Protein AF-A0A7J2LNK0-F1 (afdb_monomer)

pLDDT: mean 71.63, std 20.47, range [39.78, 97.75]

Structure (mmCIF, N/CA/C/O backbone):
data_AF-A0A7J2LNK0-F1
#
_entry.id   AF-A0A7J2LNK0-F1
#
loop_
_atom_site.group_PDB
_atom_site.id
_atom_site.type_symbol
_atom_site.label_atom_id
_atom_site.label_alt_id
_atom_site.label_comp_id
_atom_site.label_asym_id
_atom_site.label_entity_id
_atom_site.label_seq_id
_atom_site.pdbx_PDB_ins_code
_atom_site.Cartn_x
_atom_site.Cartn_y
_atom_site.Cartn_z
_atom_site.occupancy
_atom_site.B_iso_or_equiv
_atom_site.auth_seq_id
_atom_site.auth_comp_id
_atom_site.auth_asym_id
_atom_site.auth_atom_id
_atom_site.pdbx_PDB_model_num
ATOM 1 N N . MET A 1 1 ? -10.288 -53.666 -37.742 1.00 41.94 1 MET A N 1
ATOM 2 C CA . MET A 1 1 ? -9.417 -52.493 -37.989 1.00 41.94 1 MET A CA 1
ATOM 3 C C . MET A 1 1 ? -10.144 -51.564 -38.944 1.00 41.94 1 MET A C 1
ATOM 5 O O . MET A 1 1 ? -10.251 -51.888 -40.118 1.00 41.94 1 MET A O 1
ATOM 9 N N . ILE A 1 2 ? -10.738 -50.485 -38.429 1.00 42.44 2 ILE A N 1
ATOM 10 C CA . ILE A 1 2 ? -11.558 -49.550 -39.211 1.00 42.44 2 ILE A CA 1
ATOM 11 C C . ILE A 1 2 ? -10.953 -48.155 -39.056 1.00 42.44 2 ILE A C 1
ATOM 13 O O . ILE A 1 2 ? -10.700 -47.691 -37.947 1.00 42.44 2 ILE A O 1
ATOM 17 N N . PHE A 1 3 ? -10.679 -47.540 -40.201 1.00 39.78 3 PHE A N 1
ATOM 18 C CA . PHE A 1 3 ? -10.082 -46.224 -40.379 1.00 39.78 3 PHE A CA 1
ATOM 19 C C . PHE A 1 3 ? -11.003 -45.110 -39.857 1.00 39.78 3 PHE A C 1
ATOM 21 O O . PHE A 1 3 ? -12.086 -44.902 -40.401 1.00 39.78 3 PHE A O 1
ATOM 28 N N . PHE A 1 4 ? -10.545 -44.325 -38.877 1.00 43.16 4 PHE A N 1
ATOM 29 C CA . PHE A 1 4 ? -11.165 -43.043 -38.528 1.00 43.16 4 PHE A CA 1
ATOM 30 C C . PHE A 1 4 ? -10.671 -41.955 -39.485 1.00 43.16 4 PHE A C 1
ATOM 32 O O . PHE A 1 4 ? -9.607 -41.358 -39.321 1.00 43.16 4 PHE A O 1
ATOM 39 N N . ARG A 1 5 ? -11.458 -41.721 -40.536 1.00 46.06 5 ARG A N 1
ATOM 40 C CA . ARG A 1 5 ? -11.289 -40.611 -41.473 1.00 46.06 5 ARG A CA 1
ATOM 41 C C .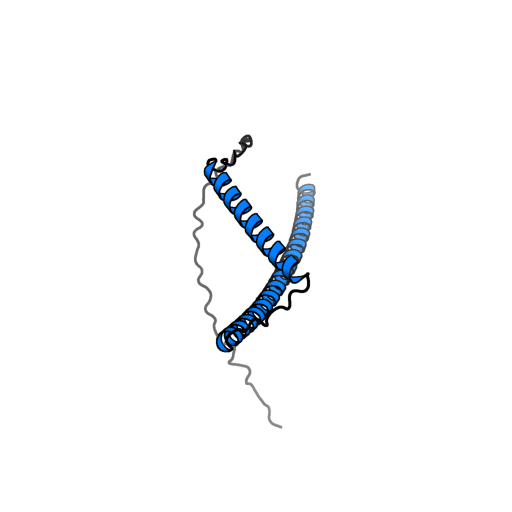 ARG A 1 5 ? -12.036 -39.386 -40.930 1.00 46.06 5 ARG A C 1
ATOM 43 O O . ARG A 1 5 ? -13.242 -39.442 -40.745 1.00 46.06 5 ARG A O 1
ATOM 50 N N . LYS A 1 6 ? -11.301 -38.277 -40.796 1.00 50.94 6 LYS A N 1
ATOM 51 C CA . LYS A 1 6 ? -11.756 -36.875 -40.899 1.00 50.94 6 LYS A CA 1
ATOM 52 C C . LYS A 1 6 ? -12.870 -36.404 -39.947 1.00 50.94 6 LYS A C 1
ATOM 54 O O . LYS A 1 6 ? -14.048 -36.464 -40.277 1.00 50.94 6 LYS A O 1
ATOM 59 N N . LYS A 1 7 ? -12.463 -35.704 -38.885 1.00 45.28 7 LYS A N 1
ATOM 60 C CA . LYS A 1 7 ? -13.241 -34.590 -38.314 1.00 45.28 7 LYS A CA 1
ATOM 61 C C . LYS A 1 7 ? -12.303 -33.507 -37.759 1.00 45.28 7 LYS A C 1
ATOM 63 O O . LYS A 1 7 ? -12.199 -33.302 -36.562 1.00 45.28 7 LYS A O 1
ATOM 68 N N . ALA A 1 8 ? -11.554 -32.876 -38.666 1.00 44.59 8 ALA A N 1
ATOM 69 C CA . ALA A 1 8 ? -10.669 -31.734 -38.396 1.00 44.59 8 ALA A CA 1
ATOM 70 C C . ALA A 1 8 ? -11.069 -30.521 -39.259 1.00 44.59 8 ALA A C 1
ATOM 72 O O . ALA A 1 8 ? -10.241 -29.845 -39.862 1.00 44.59 8 ALA A O 1
ATOM 73 N N . ARG A 1 9 ? -12.375 -30.295 -39.383 1.00 46.75 9 ARG A N 1
ATOM 74 C CA . ARG A 1 9 ? -12.979 -29.091 -39.956 1.00 46.75 9 ARG A CA 1
ATOM 75 C C . ARG A 1 9 ? -14.170 -28.754 -39.069 1.00 46.75 9 ARG A C 1
ATOM 77 O O . ARG A 1 9 ? -14.836 -29.685 -38.640 1.00 46.75 9 ARG A O 1
ATOM 84 N N . GLU A 1 10 ? -14.393 -27.461 -38.845 1.00 45.09 10 GLU A N 1
ATOM 85 C CA . GLU A 1 10 ? -15.495 -26.849 -38.069 1.00 45.09 10 GLU A CA 1
ATOM 86 C C . GLU A 1 10 ? -15.197 -26.386 -36.632 1.00 45.09 10 GLU A C 1
ATOM 88 O O . GLU A 1 10 ? -16.066 -26.458 -35.775 1.00 45.09 10 GLU A O 1
ATOM 93 N N . VAL A 1 11 ? -14.023 -25.797 -36.362 1.00 47.75 11 VAL A N 1
ATOM 94 C CA . VAL A 1 11 ? -13.931 -24.763 -35.294 1.00 47.75 11 VAL A CA 1
ATOM 95 C C . VAL A 1 11 ? -13.103 -23.540 -35.728 1.00 47.75 11 VAL A C 1
ATOM 97 O O . VAL A 1 11 ? -12.608 -22.779 -34.911 1.00 47.75 11 VAL A O 1
ATOM 100 N N . ALA A 1 12 ? -12.953 -23.329 -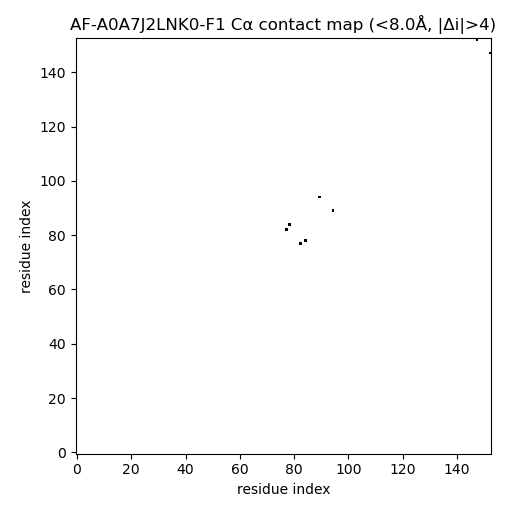37.039 1.00 47.44 12 ALA A N 1
ATOM 101 C CA . ALA A 1 12 ? -12.281 -22.159 -37.617 1.00 47.44 12 ALA A CA 1
ATOM 102 C C . ALA A 1 12 ? -13.300 -21.154 -38.192 1.00 47.44 12 ALA A C 1
ATOM 104 O O . ALA A 1 12 ? -13.106 -20.634 -39.283 1.00 47.44 12 ALA A O 1
ATOM 105 N N . ALA A 1 13 ? -14.422 -20.955 -37.492 1.00 51.03 13 ALA A N 1
ATOM 106 C CA . ALA A 1 13 ? -15.524 -20.087 -37.919 1.00 51.03 13 ALA A CA 1
ATOM 107 C C . ALA A 1 13 ? -16.111 -19.289 -36.740 1.00 51.03 13 ALA A C 1
ATOM 109 O O . ALA A 1 13 ? -17.315 -19.281 -36.506 1.00 51.03 13 ALA A O 1
ATOM 110 N N . LEU A 1 14 ? -15.241 -18.634 -35.973 1.00 49.44 14 LEU A N 1
ATOM 111 C CA . LEU A 1 14 ? -15.613 -17.474 -35.164 1.00 49.44 14 LEU A CA 1
ATOM 112 C C . LEU A 1 14 ? -14.840 -16.293 -35.745 1.00 49.44 14 LEU A C 1
ATOM 114 O O . LEU A 1 14 ? -13.728 -15.981 -35.326 1.00 49.44 14 LEU A O 1
ATOM 118 N N . GLU A 1 15 ? -15.411 -15.726 -36.806 1.00 48.00 15 GLU A N 1
ATOM 119 C CA . GLU A 1 15 ? -15.001 -14.446 -37.371 1.00 48.00 15 GLU A CA 1
ATOM 120 C C . GLU A 1 15 ? -15.211 -13.376 -36.295 1.00 48.00 15 GLU A C 1
ATOM 122 O O . GLU A 1 15 ? -16.332 -12.963 -36.004 1.00 48.00 15 GLU A O 1
ATOM 127 N N . VAL A 1 16 ? -14.121 -12.971 -35.649 1.00 58.88 16 VAL A N 1
ATOM 128 C CA . VAL A 1 16 ? -14.088 -11.735 -34.870 1.00 58.88 16 VAL A CA 1
ATOM 129 C C . VAL A 1 16 ? -14.176 -10.598 -35.892 1.00 58.88 16 VAL A C 1
ATOM 131 O O . VAL A 1 16 ? -13.341 -10.569 -36.801 1.00 58.88 16 VAL A O 1
ATOM 134 N N . PRO A 1 17 ? -15.172 -9.698 -35.815 1.00 59.62 17 PRO A N 1
ATOM 135 C CA . PRO A 1 17 ? -15.267 -8.599 -36.765 1.00 59.62 17 PRO A CA 1
ATOM 136 C C . PRO A 1 17 ? -14.014 -7.714 -36.655 1.00 59.62 17 PRO A C 1
ATOM 138 O O . PRO A 1 17 ? -13.555 -7.455 -35.536 1.00 59.62 17 PRO A O 1
ATOM 141 N N . PRO A 1 18 ? -13.434 -7.268 -37.784 1.00 64.31 18 PRO A N 1
ATOM 142 C CA . PRO A 1 18 ? -12.293 -6.365 -37.757 1.00 64.31 18 PRO A CA 1
ATOM 143 C C . PRO A 1 18 ? -12.683 -5.043 -37.070 1.00 64.31 18 PRO A C 1
ATOM 145 O O . PRO A 1 18 ? -13.807 -4.568 -37.261 1.00 64.31 18 PRO A O 1
ATOM 148 N N . PRO A 1 19 ? -11.793 -4.454 -36.251 1.00 64.25 19 PRO A N 1
ATOM 149 C CA . PRO A 1 19 ? -12.046 -3.163 -35.624 1.00 64.25 19 PRO A CA 1
ATOM 150 C C . PRO A 1 19 ? -12.214 -2.072 -36.699 1.00 64.25 19 PRO A C 1
ATOM 152 O O . PRO A 1 19 ? -11.508 -2.113 -37.708 1.00 64.25 19 PRO A O 1
ATOM 155 N N . PRO A 1 20 ? -13.142 -1.117 -36.511 1.00 57.28 20 PRO A N 1
ATOM 156 C CA . PRO A 1 20 ? -13.386 -0.052 -37.477 1.00 57.28 20 PRO A CA 1
ATOM 157 C C . PRO A 1 20 ? -12.146 0.838 -37.638 1.00 57.28 20 PRO A C 1
ATOM 159 O O . PRO A 1 20 ? -11.569 1.306 -36.658 1.00 57.28 20 PRO A O 1
ATOM 162 N N . GLU A 1 21 ? -11.749 1.070 -38.888 1.00 52.97 21 GLU A N 1
ATOM 163 C CA . GLU A 1 21 ? -10.753 2.072 -39.265 1.00 52.97 21 GLU A CA 1
ATOM 164 C C . GLU A 1 21 ? -11.397 3.461 -39.151 1.00 52.97 21 GLU A C 1
ATOM 166 O O . GLU A 1 21 ? -12.014 3.961 -40.088 1.00 52.97 21 GLU A O 1
ATOM 171 N N . GLU A 1 22 ? -11.309 4.082 -37.975 1.00 52.19 22 GLU A N 1
ATOM 172 C CA . GLU A 1 22 ? -11.566 5.516 -37.854 1.00 52.19 22 GLU A CA 1
ATOM 173 C C . GLU A 1 22 ? -10.345 6.266 -38.402 1.00 52.19 22 GLU A C 1
ATOM 175 O O . GLU A 1 22 ? -9.294 6.353 -37.762 1.00 52.19 22 GLU A O 1
ATOM 180 N N . GLU A 1 23 ? -10.480 6.789 -39.621 1.00 48.00 23 GLU A N 1
ATOM 181 C CA . GLU A 1 23 ? -9.591 7.802 -40.181 1.00 48.00 23 GLU A CA 1
ATOM 182 C C . GLU A 1 23 ? -9.621 9.041 -39.273 1.00 48.00 23 GLU A C 1
ATOM 184 O O . GLU A 1 23 ? -10.473 9.921 -39.392 1.00 48.00 23 GLU A O 1
ATOM 189 N N . ILE A 1 24 ? -8.686 9.122 -38.328 1.00 48.91 24 ILE A N 1
ATOM 190 C CA . ILE A 1 24 ? -8.430 10.367 -37.612 1.00 48.91 24 ILE A CA 1
ATOM 191 C C . ILE A 1 24 ? -7.728 11.292 -38.608 1.00 48.91 24 ILE A C 1
ATOM 193 O O . ILE A 1 24 ? -6.514 11.208 -38.804 1.00 48.91 24 ILE A O 1
ATOM 197 N N . GLU A 1 25 ? -8.493 12.175 -39.252 1.00 42.56 25 GLU A N 1
ATOM 198 C CA . GLU A 1 25 ? -7.952 13.342 -39.945 1.00 42.56 25 GLU A CA 1
ATOM 199 C C . GLU A 1 25 ? -7.086 14.135 -38.956 1.00 42.56 25 GLU A C 1
ATOM 201 O O . GLU A 1 25 ? -7.577 14.878 -38.101 1.00 42.56 25 GLU A O 1
ATOM 206 N N . ILE A 1 26 ? -5.766 13.985 -39.060 1.00 49.97 26 ILE A N 1
ATOM 207 C CA . ILE A 1 26 ? -4.819 14.840 -38.352 1.00 49.97 26 ILE A CA 1
ATOM 208 C C . ILE A 1 26 ? -4.933 16.224 -38.995 1.00 49.97 26 ILE A C 1
ATOM 210 O O . ILE A 1 26 ? -4.241 16.539 -39.965 1.00 49.97 26 ILE A O 1
ATOM 214 N N . LYS A 1 27 ? -5.816 17.076 -38.462 1.00 46.19 27 LYS A N 1
ATOM 215 C CA . LYS A 1 27 ? -5.756 18.516 -38.722 1.00 46.19 27 LYS A CA 1
ATOM 216 C C . LYS A 1 27 ? -4.374 18.993 -38.295 1.00 46.19 27 LYS A C 1
ATOM 218 O O . LYS A 1 27 ? -4.048 18.997 -37.111 1.00 46.19 27 LYS A O 1
ATOM 223 N N . ALA A 1 28 ? -3.560 19.357 -39.281 1.00 45.72 28 ALA A N 1
ATOM 224 C CA . ALA A 1 28 ? -2.233 19.911 -39.090 1.00 45.72 28 ALA A CA 1
ATOM 225 C C . ALA A 1 28 ? -2.309 21.123 -38.150 1.00 45.72 28 ALA A C 1
ATOM 227 O O . ALA A 1 28 ? -2.794 22.190 -38.525 1.00 45.72 28 ALA A O 1
ATOM 228 N N . ILE A 1 29 ? -1.838 20.949 -36.917 1.00 49.75 29 ILE A N 1
ATOM 229 C CA . ILE A 1 29 ? -1.579 22.061 -36.008 1.00 49.75 29 ILE A CA 1
ATOM 230 C C . ILE A 1 29 ? -0.333 22.776 -36.562 1.00 49.75 29 ILE A C 1
ATOM 232 O O . ILE A 1 29 ? 0.673 22.102 -36.818 1.00 49.75 29 ILE A O 1
ATOM 236 N N . PRO A 1 30 ? -0.370 24.099 -36.810 1.00 44.12 30 PRO A N 1
ATOM 237 C CA . PRO A 1 30 ? 0.774 24.820 -37.354 1.00 44.12 30 PRO A CA 1
ATOM 238 C C . PRO A 1 30 ? 1.981 24.701 -36.417 1.00 44.12 30 PRO A C 1
ATOM 240 O O . PRO A 1 30 ? 1.856 24.877 -35.206 1.00 44.12 30 PRO A O 1
ATOM 243 N N . LYS A 1 31 ? 3.162 24.420 -36.980 1.00 55.59 31 LYS A N 1
ATOM 244 C CA . LYS A 1 31 ? 4.440 24.559 -36.272 1.00 55.59 31 LYS A CA 1
ATOM 245 C C . LYS A 1 31 ? 4.687 26.043 -36.008 1.00 55.59 31 LYS A C 1
ATOM 247 O O . LYS A 1 31 ? 5.225 26.731 -36.870 1.00 55.59 31 LYS A O 1
ATOM 252 N N . GLU A 1 32 ? 4.320 26.525 -34.828 1.00 46.94 32 GLU A N 1
ATOM 253 C CA . GLU A 1 32 ? 4.885 27.766 -34.307 1.00 46.94 32 GLU A CA 1
ATOM 254 C C . GLU A 1 32 ? 6.187 27.446 -33.569 1.00 46.94 32 GLU A C 1
ATOM 256 O O . GLU A 1 32 ? 6.237 26.678 -32.607 1.00 46.94 32 GLU A O 1
ATOM 261 N N . GLU A 1 33 ? 7.274 27.998 -34.099 1.00 45.56 33 GLU A N 1
ATOM 262 C CA . GLU A 1 33 ? 8.611 27.951 -33.527 1.00 45.56 33 GLU A CA 1
ATOM 263 C C . GLU A 1 33 ? 8.601 28.625 -32.151 1.00 45.56 33 GLU A C 1
ATOM 265 O O . GLU A 1 33 ? 8.500 29.849 -32.038 1.00 45.56 33 GLU A O 1
ATOM 270 N N . ILE A 1 34 ? 8.737 27.834 -31.087 1.00 44.62 34 ILE A N 1
ATOM 271 C CA . ILE A 1 34 ? 8.930 28.361 -29.736 1.00 44.62 34 ILE A CA 1
ATOM 272 C C . ILE A 1 34 ? 10.331 28.989 -29.680 1.00 44.62 34 ILE A C 1
ATOM 274 O O . ILE A 1 34 ? 11.333 28.320 -29.422 1.00 44.62 34 ILE A O 1
ATOM 278 N N . LYS A 1 35 ? 10.413 30.297 -29.943 1.00 42.72 35 LYS A N 1
ATOM 279 C CA . LYS A 1 35 ? 11.575 31.121 -29.595 1.00 42.72 35 LYS A CA 1
ATOM 280 C C . LYS A 1 35 ? 11.648 31.219 -28.076 1.00 42.72 35 LYS A C 1
ATOM 282 O O . LYS A 1 35 ? 10.961 32.034 -27.468 1.00 42.72 35 LYS A O 1
ATOM 287 N N . VAL A 1 36 ? 12.503 30.403 -27.472 1.00 45.19 36 VAL A N 1
ATOM 288 C CA . VAL A 1 36 ? 12.862 30.518 -26.056 1.00 45.19 36 VAL A CA 1
ATOM 289 C C . VAL A 1 36 ? 13.642 31.823 -25.864 1.00 45.19 36 VAL A C 1
ATOM 291 O O . VAL A 1 36 ? 14.833 31.899 -26.165 1.00 45.19 36 VAL A O 1
ATOM 294 N N . LYS A 1 37 ? 12.970 32.871 -25.380 1.00 51.25 37 LYS A N 1
ATOM 295 C CA . LYS A 1 37 ? 13.638 33.916 -24.597 1.00 51.25 37 LYS A CA 1
ATOM 296 C C . LYS A 1 37 ? 13.860 33.345 -23.191 1.00 51.25 37 LYS A C 1
ATOM 298 O O . LYS A 1 37 ? 12.947 32.702 -22.678 1.00 51.25 37 LYS A O 1
ATOM 303 N N . PRO A 1 38 ? 15.032 33.539 -22.567 1.00 47.66 38 PRO A N 1
ATOM 304 C CA . PRO A 1 38 ? 15.202 33.190 -21.167 1.00 47.66 38 PRO A CA 1
ATOM 305 C C . PRO A 1 38 ? 14.382 34.184 -20.342 1.00 47.66 38 PRO A C 1
ATOM 307 O O . PRO A 1 38 ? 14.817 35.309 -20.113 1.00 47.66 38 PRO A O 1
ATOM 310 N N . GLU A 1 39 ? 13.165 33.799 -19.968 1.00 44.00 39 GLU A N 1
ATOM 311 C CA . GLU A 1 39 ? 12.423 34.512 -18.936 1.00 44.00 39 GLU A CA 1
ATOM 312 C C . GLU A 1 39 ? 13.102 34.220 -17.600 1.00 44.00 39 GLU A C 1
ATOM 314 O O . GLU A 1 39 ? 13.303 33.069 -17.201 1.00 44.00 39 GLU A O 1
ATOM 319 N N . GLU A 1 40 ? 13.551 35.302 -16.971 1.00 48.75 40 GLU A N 1
ATOM 320 C CA . GLU A 1 40 ? 14.006 35.335 -15.594 1.00 48.75 40 GLU A CA 1
ATOM 321 C C . GLU A 1 40 ? 12.979 34.609 -14.729 1.00 48.75 40 GLU A C 1
ATOM 323 O O . GLU A 1 40 ? 11.776 34.812 -14.861 1.00 48.75 40 GLU A O 1
ATOM 328 N N . ILE A 1 41 ? 13.466 33.730 -13.858 1.00 49.31 41 ILE A N 1
ATOM 329 C CA . ILE A 1 41 ? 12.639 33.027 -12.887 1.00 49.31 41 ILE A CA 1
ATOM 330 C C . ILE A 1 41 ? 12.022 34.102 -11.992 1.00 49.31 41 ILE A C 1
ATOM 332 O O . ILE A 1 41 ? 12.665 34.571 -11.049 1.00 49.31 41 ILE A O 1
ATOM 336 N N . GLU A 1 42 ? 10.787 34.508 -12.286 1.00 50.38 42 GLU A N 1
ATOM 337 C CA . GLU A 1 42 ? 9.965 35.214 -11.322 1.00 50.38 42 GLU A CA 1
ATOM 338 C C . GLU A 1 42 ? 9.878 34.295 -10.107 1.00 50.38 42 GLU A C 1
ATOM 340 O O . GLU A 1 42 ? 9.331 33.189 -10.153 1.00 50.38 42 GLU A O 1
ATOM 345 N N . LYS A 1 43 ? 10.514 34.729 -9.015 1.00 44.12 43 LYS A N 1
ATOM 346 C CA . LYS A 1 43 ? 10.250 34.192 -7.688 1.00 44.12 43 LYS A CA 1
ATOM 347 C C . LYS A 1 43 ? 8.740 34.206 -7.533 1.00 44.12 43 LYS A C 1
ATOM 349 O O . LYS A 1 43 ? 8.150 35.268 -7.378 1.00 44.12 43 LYS A O 1
ATOM 354 N N . ILE A 1 44 ? 8.141 33.025 -7.568 1.00 45.03 44 ILE A N 1
ATOM 355 C CA . ILE A 1 44 ? 6.775 32.828 -7.121 1.00 45.03 44 ILE A CA 1
ATOM 356 C C . ILE A 1 44 ? 6.785 33.246 -5.651 1.00 45.03 44 ILE A C 1
ATOM 358 O O . ILE A 1 44 ? 7.242 32.504 -4.777 1.00 45.03 44 ILE A O 1
ATOM 362 N N . GLU A 1 45 ? 6.362 34.480 -5.388 1.00 48.84 45 GLU A N 1
ATOM 363 C CA . GLU A 1 45 ? 5.962 34.910 -4.063 1.00 48.84 45 GLU A CA 1
ATOM 364 C C . GLU A 1 45 ? 4.751 34.058 -3.706 1.00 48.84 45 GLU A C 1
ATOM 366 O O . GLU A 1 45 ? 3.623 34.305 -4.130 1.00 48.84 45 GLU A O 1
ATOM 371 N N . VAL A 1 46 ? 5.016 32.973 -2.980 1.00 52.28 46 VAL A N 1
ATOM 372 C CA . VAL A 1 46 ? 3.974 32.172 -2.351 1.00 52.28 46 VAL A CA 1
ATOM 373 C C . VAL A 1 46 ? 3.140 33.147 -1.519 1.00 52.28 46 VAL A C 1
ATOM 375 O O . VAL A 1 46 ? 3.713 33.814 -0.650 1.00 52.28 46 VAL A O 1
ATOM 378 N N . PRO A 1 47 ? 1.826 33.275 -1.771 1.00 48.75 47 PRO A N 1
ATOM 379 C CA . PRO A 1 47 ? 0.999 34.191 -1.009 1.00 48.75 47 PRO A CA 1
ATOM 380 C C . PRO A 1 47 ? 1.110 33.811 0.466 1.00 48.75 47 PRO A C 1
ATOM 382 O O . PRO A 1 47 ? 0.816 32.681 0.862 1.00 48.75 47 PRO A O 1
ATOM 385 N N . ALA A 1 48 ? 1.605 34.753 1.271 1.00 62.88 48 ALA A N 1
ATOM 386 C CA . ALA A 1 48 ? 1.679 34.595 2.711 1.00 62.88 48 ALA A CA 1
ATOM 387 C C . ALA A 1 48 ? 0.274 34.249 3.241 1.00 62.88 48 ALA A C 1
ATOM 389 O O . ALA A 1 48 ? -0.701 34.876 2.815 1.00 62.88 48 ALA A O 1
ATOM 390 N N . PRO A 1 49 ? 0.141 33.266 4.151 1.00 59.66 49 PRO A N 1
ATOM 391 C CA . PRO A 1 49 ? -1.160 32.891 4.684 1.00 59.66 49 PRO A CA 1
ATOM 392 C C . PRO A 1 49 ? -1.830 34.116 5.330 1.00 59.66 49 PRO A C 1
ATOM 394 O O . PRO A 1 49 ? -1.155 34.888 6.023 1.00 59.66 49 PRO A O 1
ATOM 397 N N . PRO A 1 50 ? -3.137 34.319 5.100 1.00 47.69 50 PRO A N 1
ATOM 398 C CA . PRO A 1 50 ? -3.838 35.512 5.540 1.00 47.69 50 PRO A CA 1
ATOM 399 C C . PRO A 1 50 ? -3.850 35.605 7.069 1.00 47.69 50 PRO A C 1
ATOM 401 O O . PRO A 1 50 ? -4.205 34.647 7.752 1.00 47.69 50 PRO A O 1
ATOM 404 N N . ALA A 1 51 ? -3.503 36.804 7.547 1.00 60.81 51 ALA A N 1
ATOM 405 C CA . ALA A 1 51 ? -3.922 37.444 8.794 1.00 60.81 51 ALA A CA 1
ATOM 406 C C . ALA A 1 51 ? -3.662 36.727 10.152 1.00 60.81 51 ALA A C 1
ATOM 408 O O . ALA A 1 51 ? -3.676 35.503 10.277 1.00 60.81 51 ALA A O 1
ATOM 409 N N . PRO A 1 52 ? -3.444 37.506 11.232 1.00 57.19 52 PRO A N 1
ATOM 410 C CA . PRO A 1 52 ? -3.114 36.998 12.572 1.00 57.19 52 PRO A CA 1
ATOM 411 C C . PRO A 1 52 ? -4.171 36.070 13.199 1.00 57.19 52 PRO A C 1
ATOM 413 O O . PRO A 1 52 ? -3.829 35.297 14.090 1.00 57.19 52 PRO A O 1
ATOM 416 N N . GLU A 1 53 ? -5.414 36.087 12.714 1.00 53.81 53 GLU A N 1
ATOM 417 C CA . GLU A 1 53 ? -6.531 35.287 13.244 1.00 53.81 53 GLU A CA 1
ATOM 418 C C . GLU A 1 53 ? -6.378 33.780 12.989 1.00 53.81 53 GLU A C 1
ATOM 420 O O . GLU A 1 53 ? -6.816 32.950 13.782 1.00 53.81 53 GLU A O 1
ATOM 425 N N . THR A 1 54 ? -5.719 33.395 11.894 1.00 53.00 54 THR A N 1
ATOM 426 C CA . THR A 1 54 ? -5.494 31.977 11.578 1.00 53.00 54 THR A CA 1
ATOM 427 C C . THR A 1 54 ? -4.402 31.391 12.476 1.00 53.00 54 THR A C 1
ATOM 429 O O . THR A 1 54 ? -4.495 30.250 12.919 1.00 53.00 54 THR A O 1
ATOM 432 N N . LYS A 1 55 ? -3.386 32.199 12.814 1.00 54.47 55 LYS A N 1
ATOM 433 C CA . LYS A 1 55 ? -2.345 31.826 13.785 1.00 54.47 55 LYS A CA 1
ATOM 434 C C . LYS A 1 55 ? -2.872 31.823 15.220 1.00 54.47 55 LYS A C 1
ATOM 436 O O . LYS A 1 55 ? -2.406 31.003 16.002 1.00 54.47 55 LYS A O 1
ATOM 441 N N . SER A 1 56 ? -3.809 32.711 15.571 1.00 57.66 56 SER A N 1
ATOM 442 C CA . SER A 1 56 ? -4.415 32.713 16.909 1.00 57.66 56 SER A CA 1
ATOM 443 C C . SER A 1 56 ? -5.275 31.471 17.126 1.00 57.66 56 SER A C 1
ATOM 445 O O . SER A 1 56 ? -5.080 30.800 18.126 1.00 57.66 56 SER A O 1
ATOM 447 N N . LYS A 1 57 ? -6.102 31.073 16.149 1.00 57.72 57 LYS A N 1
ATOM 448 C CA . LYS A 1 57 ? -6.898 29.833 16.229 1.00 57.72 57 LYS A CA 1
ATOM 449 C C . LYS A 1 57 ? -6.041 28.569 16.326 1.00 57.72 57 LYS A C 1
ATOM 451 O O . LYS A 1 57 ? -6.383 27.657 17.069 1.00 57.72 57 LYS A O 1
ATOM 456 N N . LEU A 1 58 ? -4.917 28.522 15.605 1.00 60.56 58 LEU A N 1
ATOM 457 C CA . LEU A 1 58 ? -3.958 27.416 15.713 1.00 60.56 58 LEU A CA 1
ATOM 458 C C . LEU A 1 58 ? -3.287 27.377 17.094 1.00 60.56 58 LEU A C 1
ATOM 460 O O . LEU A 1 58 ? -3.147 26.303 17.663 1.00 60.56 58 LEU A O 1
ATOM 464 N N . ARG A 1 59 ? -2.934 28.537 17.667 1.00 62.03 59 ARG A N 1
ATOM 465 C CA . ARG A 1 59 ? -2.401 28.625 19.039 1.00 62.03 59 ARG A CA 1
ATOM 466 C C . ARG A 1 59 ? -3.437 28.256 20.096 1.00 62.03 59 ARG A C 1
ATOM 468 O O . ARG A 1 59 ? -3.100 27.556 21.037 1.00 62.03 59 ARG A O 1
ATOM 475 N N . GLU A 1 60 ? -4.684 28.681 19.924 1.00 67.25 60 GLU A N 1
ATOM 476 C CA . GLU A 1 60 ? -5.794 28.312 20.806 1.00 67.25 60 GLU A CA 1
ATOM 477 C C . GLU A 1 60 ? -6.031 26.794 20.782 1.00 67.25 60 GLU A C 1
ATOM 479 O O . GLU A 1 60 ? -6.179 26.189 21.840 1.00 67.25 60 GLU A O 1
ATOM 484 N N . MET A 1 61 ? -5.989 26.154 19.604 1.00 65.62 61 MET A N 1
ATOM 485 C CA . MET A 1 61 ? -6.048 24.688 19.498 1.00 65.62 61 MET A CA 1
ATOM 486 C C . MET A 1 61 ? -4.841 24.007 20.150 1.00 65.62 61 MET A C 1
ATOM 488 O O . MET A 1 61 ? -5.037 23.071 20.915 1.00 65.62 61 MET A O 1
ATOM 492 N N . GLU A 1 62 ? -3.616 24.489 19.922 1.00 66.94 62 GLU A N 1
ATOM 493 C CA . GLU A 1 62 ? -2.413 23.940 20.567 1.00 66.94 62 GLU A CA 1
ATOM 494 C C . GLU A 1 62 ? -2.454 24.078 22.100 1.00 66.94 62 GLU A C 1
ATOM 496 O O . GLU A 1 62 ? -1.976 23.201 22.819 1.00 66.94 62 GLU A O 1
ATOM 501 N N . GLU A 1 63 ? -3.019 25.168 22.623 1.00 70.19 63 GLU A N 1
ATOM 502 C CA . GLU A 1 63 ? -3.205 25.380 24.062 1.00 70.19 63 GLU A CA 1
ATOM 503 C C . GLU A 1 63 ? -4.281 24.456 24.646 1.00 70.19 63 GLU A C 1
ATOM 505 O O . GLU A 1 63 ? -4.117 23.958 25.760 1.00 70.19 63 GLU A O 1
ATOM 510 N N . ILE A 1 64 ? -5.359 24.197 23.900 1.00 71.06 64 ILE A N 1
ATOM 511 C CA . ILE A 1 64 ? -6.396 23.231 24.284 1.00 71.06 64 ILE A CA 1
ATOM 512 C C . ILE A 1 64 ? -5.829 21.806 24.268 1.00 71.06 64 ILE A C 1
ATOM 514 O O . ILE A 1 64 ? -6.007 21.078 25.239 1.00 71.06 64 ILE A O 1
ATOM 518 N N . GLU A 1 65 ? -5.095 21.420 23.222 1.00 65.00 65 GLU A N 1
ATOM 519 C CA . GLU A 1 65 ? -4.442 20.109 23.130 1.00 65.00 65 GLU A CA 1
ATOM 520 C C . GLU A 1 65 ? -3.440 19.896 24.268 1.00 65.00 65 GLU A C 1
ATOM 522 O O . GLU A 1 65 ? -3.423 18.831 24.882 1.00 65.00 65 GLU A O 1
ATOM 527 N N . ARG A 1 66 ? -2.639 20.914 24.613 1.00 74.50 66 ARG A N 1
ATOM 528 C CA . ARG A 1 66 ? -1.721 20.829 25.760 1.00 74.50 66 ARG A CA 1
ATOM 529 C C . ARG A 1 66 ? -2.455 20.664 27.083 1.00 74.50 66 ARG A C 1
ATOM 531 O O . ARG A 1 66 ? -2.019 19.841 27.878 1.00 74.50 66 ARG A O 1
ATOM 538 N N . LYS A 1 67 ? -3.557 21.389 27.297 1.00 71.56 67 LYS A N 1
ATOM 539 C CA . LYS A 1 67 ? -4.381 21.240 28.507 1.00 71.56 67 LYS A CA 1
ATOM 540 C C . LYS A 1 67 ? -4.988 19.847 28.612 1.00 71.56 67 LYS A C 1
ATOM 542 O O . LYS A 1 67 ? -4.895 19.247 29.670 1.00 71.56 67 LYS A O 1
ATOM 547 N N . ILE A 1 68 ? -5.518 19.307 27.515 1.00 69.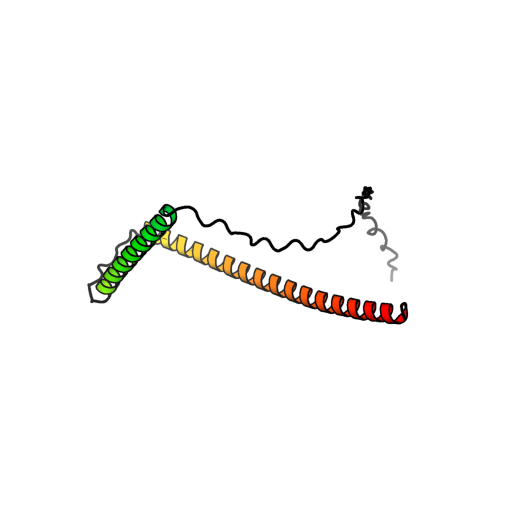56 68 ILE A N 1
ATOM 548 C CA . ILE A 1 68 ? -6.063 17.941 27.480 1.00 69.56 68 ILE A CA 1
ATOM 549 C C . ILE A 1 68 ? -4.965 16.916 27.798 1.00 69.56 68 ILE A C 1
ATOM 551 O O . ILE A 1 68 ? -5.173 16.017 28.602 1.00 69.56 68 ILE A O 1
ATOM 555 N N . VAL A 1 69 ? -3.771 17.070 27.219 1.00 72.50 69 VAL A N 1
ATOM 556 C CA . VAL A 1 69 ? -2.638 16.163 27.471 1.00 72.50 69 VAL A CA 1
ATOM 557 C C . VAL A 1 69 ? -2.110 16.281 28.905 1.00 72.50 69 VAL A C 1
ATOM 559 O O . VAL A 1 69 ? -1.633 15.293 29.461 1.00 72.50 69 VAL A O 1
ATOM 562 N N . GLU A 1 70 ? -2.141 17.472 29.499 1.00 71.31 70 GLU A N 1
ATOM 563 C CA . GLU A 1 70 ? -1.780 17.680 30.904 1.00 71.31 70 GLU A CA 1
ATOM 564 C C . GLU A 1 70 ? -2.827 17.063 31.841 1.00 71.31 70 GLU A C 1
ATOM 566 O O . GLU A 1 70 ? -2.443 16.300 32.723 1.00 71.31 70 GLU A O 1
ATOM 571 N N . GLU A 1 71 ? -4.122 17.269 31.585 1.00 69.88 71 GLU A N 1
ATOM 572 C CA . GLU A 1 71 ? -5.223 16.636 32.327 1.00 69.88 71 GLU A CA 1
ATOM 573 C C . GLU A 1 71 ? -5.151 15.099 32.244 1.00 69.88 71 GLU A C 1
ATOM 575 O O . GLU A 1 71 ? -5.177 14.417 33.268 1.00 69.88 71 GLU A O 1
ATOM 580 N N . GLU A 1 72 ? -4.946 14.532 31.051 1.00 69.44 72 GLU A N 1
ATOM 581 C CA . GLU A 1 72 ? -4.779 13.083 30.868 1.00 69.44 72 GLU A CA 1
ATOM 582 C C . GLU A 1 72 ? -3.531 12.539 31.577 1.00 69.44 72 GLU A C 1
ATOM 584 O O . GLU A 1 72 ? -3.542 11.421 32.100 1.00 69.44 72 GLU A O 1
ATOM 589 N N . LYS A 1 73 ? -2.434 13.307 31.609 1.00 71.50 73 LYS A N 1
ATOM 590 C CA . LYS A 1 73 ? -1.217 12.915 32.333 1.00 71.50 73 LYS A CA 1
ATOM 591 C C . LYS A 1 73 ? -1.424 12.942 33.836 1.00 71.50 73 LYS A C 1
ATOM 593 O O . LYS A 1 73 ? -0.948 12.026 34.499 1.00 71.50 73 LYS A O 1
ATOM 598 N N . GLU A 1 74 ? -2.129 13.935 34.363 1.00 67.75 74 GLU A N 1
ATOM 599 C CA . GLU A 1 74 ? -2.478 14.006 35.782 1.00 67.75 74 GLU A CA 1
ATOM 600 C C . GLU A 1 74 ? -3.407 12.851 36.179 1.00 67.75 74 GLU A C 1
ATOM 602 O O . GLU A 1 74 ? -3.179 12.195 37.198 1.00 67.75 74 GLU A O 1
ATOM 607 N N . GLU A 1 75 ? -4.393 12.516 35.342 1.00 65.00 75 GLU A N 1
ATOM 608 C CA . GLU A 1 75 ? -5.239 11.334 35.532 1.00 65.00 75 GLU A CA 1
ATOM 609 C C . GLU A 1 75 ? -4.424 10.030 35.484 1.00 65.00 75 GLU A C 1
ATOM 611 O O . GLU A 1 75 ? -4.622 9.130 36.310 1.00 65.00 75 GLU A O 1
ATOM 616 N N . PHE A 1 76 ? -3.465 9.932 34.561 1.00 63.12 76 PHE A N 1
ATOM 617 C CA . PHE A 1 76 ? -2.580 8.776 34.410 1.00 63.12 76 PHE A CA 1
ATOM 618 C C . PHE A 1 76 ? -1.556 8.639 35.550 1.00 63.12 76 PHE A C 1
ATOM 620 O O . PHE A 1 76 ? -1.240 7.527 35.987 1.00 63.12 76 PHE A O 1
ATOM 627 N N . GLU A 1 77 ? -1.042 9.748 36.073 1.00 64.00 77 GLU A N 1
ATOM 628 C CA . GLU A 1 77 ? -0.165 9.759 37.245 1.00 64.00 77 GLU A CA 1
ATOM 629 C C . GLU A 1 77 ? -0.947 9.430 38.523 1.00 64.00 77 GLU A C 1
ATOM 631 O O . GLU A 1 77 ? -0.492 8.598 39.314 1.00 64.00 77 GLU A O 1
ATOM 636 N N . ALA A 1 78 ? -2.179 9.928 38.658 1.00 61.94 78 ALA A N 1
ATOM 637 C CA . ALA A 1 78 ? -3.099 9.532 39.726 1.00 61.94 78 ALA A CA 1
ATOM 638 C C . ALA A 1 78 ? -3.493 8.039 39.660 1.00 61.94 78 ALA A C 1
ATOM 640 O O . ALA A 1 78 ? -3.776 7.420 40.691 1.00 61.94 78 ALA A O 1
ATOM 641 N N . LEU A 1 79 ? -3.488 7.436 38.465 1.00 60.44 79 LEU A N 1
ATOM 642 C CA . LEU A 1 79 ? -3.650 5.990 38.252 1.00 60.44 79 LEU A CA 1
ATOM 643 C C . LEU A 1 79 ? -2.410 5.184 38.688 1.00 60.44 79 LEU A C 1
ATOM 645 O O . LEU A 1 79 ? -2.555 4.051 39.156 1.00 60.44 79 LEU A O 1
ATOM 649 N N . LYS A 1 80 ? -1.197 5.748 38.582 1.00 60.03 80 LYS A N 1
ATOM 650 C CA . LYS A 1 80 ? 0.065 5.105 39.009 1.00 60.03 80 LYS A CA 1
ATOM 651 C C . LYS A 1 80 ? 0.214 5.013 40.534 1.00 60.03 80 LYS A C 1
ATOM 653 O O . LYS A 1 80 ? 0.801 4.050 41.033 1.00 60.03 80 LYS A O 1
ATOM 658 N N . GLU A 1 81 ? -0.342 5.963 41.284 1.00 60.66 81 GLU A N 1
ATOM 659 C CA . GLU A 1 81 ? -0.166 6.102 42.742 1.00 60.66 81 GLU A CA 1
ATOM 660 C C . GLU A 1 81 ? -0.994 5.135 43.626 1.00 60.66 81 GLU A C 1
ATOM 662 O O . GLU A 1 81 ? -1.143 5.349 44.823 1.00 60.66 81 GLU A O 1
ATOM 667 N N . HIS A 1 82 ? -1.480 4.007 43.093 1.00 56.25 82 HIS A N 1
ATOM 668 C CA . HIS A 1 82 ? -2.239 2.991 43.854 1.00 56.25 82 HIS A CA 1
ATOM 669 C C . HIS A 1 82 ? -3.584 3.488 44.405 1.00 56.25 82 HIS A C 1
ATOM 671 O O . HIS A 1 82 ? -3.964 3.230 45.550 1.00 56.25 82 HIS A O 1
ATOM 677 N N . LYS A 1 83 ? -4.389 4.113 43.547 1.00 54.34 83 LYS A N 1
ATOM 678 C CA . LYS A 1 83 ? -5.829 4.200 43.791 1.00 54.34 83 LYS A CA 1
ATOM 679 C C . LYS A 1 83 ? -6.454 2.878 43.358 1.00 54.34 83 LYS A C 1
ATOM 681 O O . LYS A 1 83 ? -6.295 2.471 42.213 1.00 54.34 83 LYS A O 1
ATOM 686 N N . VAL A 1 84 ? -7.156 2.198 44.266 1.00 57.75 84 VAL A N 1
ATOM 687 C CA . VAL A 1 84 ? -8.012 1.050 43.931 1.00 57.75 84 VAL A CA 1
ATOM 688 C C . VAL A 1 84 ? -8.936 1.491 42.798 1.00 57.75 84 VAL A C 1
ATOM 690 O O . VAL A 1 84 ? -9.885 2.247 43.024 1.00 57.75 84 VAL A O 1
ATOM 693 N N . VAL A 1 85 ? -8.615 1.076 41.570 1.00 60.38 85 VAL A N 1
ATOM 694 C CA . VAL A 1 85 ? -9.427 1.356 40.391 1.00 60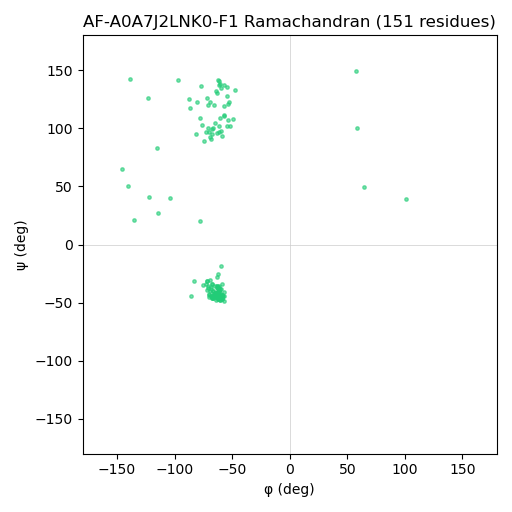.38 85 VAL A CA 1
ATOM 695 C C . VAL A 1 85 ? -10.733 0.625 40.636 1.00 60.38 85 VAL A C 1
ATOM 697 O O . VAL A 1 85 ? -10.786 -0.605 40.600 1.00 60.38 85 VAL A O 1
ATOM 700 N N . LYS A 1 86 ? -11.784 1.373 40.981 1.00 63.28 86 LYS A N 1
ATOM 701 C CA . LYS A 1 86 ? -13.125 0.798 41.043 1.00 63.28 86 LYS A CA 1
ATOM 702 C C . LYS A 1 86 ? -13.369 0.157 39.677 1.00 63.28 86 LYS A C 1
ATOM 704 O O . LYS A 1 86 ? -13.146 0.844 38.678 1.00 63.28 86 LYS A O 1
ATOM 709 N N . PRO A 1 87 ? -13.766 -1.125 39.609 1.00 70.19 87 PRO A N 1
ATOM 710 C CA . PRO A 1 87 ? -14.032 -1.758 38.331 1.00 70.19 87 PRO A CA 1
ATOM 711 C C . PRO A 1 87 ? -15.012 -0.882 37.557 1.00 70.19 87 PRO A C 1
ATOM 713 O O . PRO A 1 87 ? -16.078 -0.520 38.061 1.00 70.19 87 PRO A O 1
ATOM 716 N N . VAL A 1 88 ? -14.595 -0.470 36.361 1.00 72.94 88 VAL A N 1
ATOM 717 C CA . VAL A 1 88 ? -15.437 0.307 35.461 1.00 72.94 88 VAL A CA 1
ATOM 718 C C . VAL A 1 88 ? -16.501 -0.656 34.958 1.00 72.94 88 VAL A C 1
ATOM 720 O O . VAL A 1 88 ? -16.246 -1.507 34.108 1.00 72.94 88 VAL A O 1
ATOM 723 N N . PHE A 1 89 ? -17.688 -0.580 35.552 1.00 78.12 89 PHE A N 1
ATOM 724 C CA . PHE A 1 89 ? -18.821 -1.379 35.119 1.00 78.12 89 PHE A CA 1
ATOM 725 C C . PHE A 1 89 ? -19.411 -0.743 33.867 1.00 78.12 89 PHE A C 1
ATOM 727 O O . PHE A 1 89 ? -20.033 0.317 33.916 1.00 78.12 89 PHE A O 1
ATOM 734 N N . VAL A 1 90 ? -19.206 -1.407 32.738 1.00 81.69 90 VAL A N 1
ATOM 735 C CA . VAL A 1 90 ? -19.838 -1.061 31.467 1.00 81.69 90 VAL A CA 1
ATOM 736 C C . VAL A 1 90 ? -21.063 -1.954 31.297 1.00 81.69 90 VAL A C 1
ATOM 738 O O . VAL A 1 90 ? -21.032 -3.134 31.656 1.00 81.69 90 VAL A O 1
ATOM 741 N N . ARG A 1 91 ? -22.161 -1.415 30.753 1.00 87.12 91 ARG A N 1
ATOM 742 C CA . ARG A 1 91 ? -23.307 -2.254 30.376 1.00 87.12 91 ARG A CA 1
ATOM 743 C C . ARG A 1 91 ? -22.853 -3.274 29.336 1.00 87.12 91 ARG A C 1
ATOM 745 O O . ARG A 1 91 ? -22.117 -2.923 28.412 1.00 87.12 91 ARG A O 1
ATOM 752 N N . LEU A 1 92 ? -23.322 -4.510 29.482 1.00 88.00 92 LEU A N 1
ATOM 753 C CA . LEU A 1 92 ? -22.897 -5.632 28.644 1.00 88.00 92 LEU A CA 1
ATOM 754 C C . LEU A 1 92 ? -23.174 -5.361 27.156 1.00 88.00 92 LEU A C 1
ATOM 756 O O . LEU A 1 92 ? -22.338 -5.680 26.324 1.00 88.00 92 LEU A O 1
ATOM 760 N N . GLU A 1 93 ? -24.267 -4.654 26.855 1.00 87.25 93 GLU A N 1
ATOM 761 C CA . GLU A 1 93 ? -24.636 -4.190 25.508 1.00 87.25 93 GLU A CA 1
ATOM 762 C C . GLU A 1 93 ? -23.607 -3.226 24.894 1.00 87.25 93 GLU A C 1
ATOM 764 O O . GLU A 1 93 ? -23.199 -3.386 23.748 1.00 87.25 93 GLU A O 1
ATOM 769 N N . THR A 1 94 ? -23.132 -2.234 25.655 1.00 87.31 94 THR A N 1
ATOM 770 C CA . THR A 1 94 ? -22.075 -1.317 25.182 1.00 87.31 94 THR A CA 1
ATOM 771 C C . THR A 1 94 ? -20.742 -2.030 25.009 1.00 87.31 94 THR A C 1
ATOM 773 O O . THR A 1 94 ? -19.983 -1.704 24.103 1.00 87.31 94 THR A O 1
ATOM 776 N N . TYR A 1 95 ? -20.453 -3.012 25.864 1.00 88.56 95 TYR A N 1
ATOM 777 C CA . TYR A 1 95 ? -19.233 -3.799 25.745 1.00 88.56 95 TYR A CA 1
ATOM 778 C C . TYR A 1 95 ? -19.263 -4.717 24.517 1.00 88.56 95 TYR A C 1
ATOM 780 O O . TYR A 1 95 ? -18.276 -4.781 23.787 1.00 88.56 95 TYR A O 1
ATOM 788 N N . SER A 1 96 ? -20.387 -5.392 24.251 1.00 87.56 96 SER A N 1
ATOM 789 C CA . SER A 1 96 ? -20.531 -6.240 23.064 1.00 87.56 96 SER A CA 1
ATOM 790 C C . SER A 1 96 ? -20.447 -5.424 21.777 1.00 87.56 96 SER A C 1
ATOM 792 O O . SER A 1 96 ? -19.707 -5.814 20.879 1.00 87.56 96 SER A O 1
ATOM 794 N N . ALA A 1 97 ? -21.106 -4.262 21.724 1.00 92.00 97 ALA A N 1
ATOM 795 C CA . ALA A 1 97 ? -21.017 -3.355 20.581 1.00 92.00 97 ALA A CA 1
ATOM 796 C C . ALA A 1 97 ? -19.567 -2.900 20.329 1.00 92.00 97 ALA A C 1
ATOM 798 O O . ALA A 1 97 ? -19.070 -3.002 19.210 1.00 92.00 97 ALA A O 1
ATOM 799 N N . ALA A 1 98 ? -18.845 -2.502 21.384 1.00 89.12 98 ALA A N 1
ATOM 800 C CA . ALA A 1 98 ? -17.438 -2.119 21.270 1.00 89.12 98 ALA A CA 1
ATOM 801 C C . ALA A 1 98 ? -16.545 -3.281 20.792 1.00 89.12 98 ALA A C 1
ATOM 803 O O . ALA A 1 98 ? -15.620 -3.073 20.008 1.00 89.12 98 ALA A O 1
ATOM 804 N N . ILE A 1 99 ? -16.810 -4.519 21.227 1.00 91.00 99 ILE A N 1
ATOM 805 C CA . ILE A 1 99 ? -16.083 -5.699 20.731 1.00 91.00 99 ILE A CA 1
ATOM 806 C C . ILE A 1 99 ? -16.366 -5.951 19.251 1.00 91.00 99 ILE A C 1
ATOM 808 O O . ILE A 1 99 ? -15.439 -6.271 18.506 1.00 91.00 99 ILE A O 1
ATOM 812 N N . GLU A 1 100 ? -17.617 -5.837 18.816 1.00 92.69 100 GLU A N 1
ATOM 813 C CA . GLU A 1 100 ? -17.986 -6.023 17.411 1.00 92.69 100 GLU A CA 1
ATOM 814 C C . GLU A 1 100 ? -17.299 -4.981 16.519 1.00 92.69 100 GLU A C 1
ATOM 816 O O . GLU A 1 100 ? -16.685 -5.342 15.512 1.00 92.69 100 GLU A O 1
ATOM 821 N N . GLU A 1 101 ? -17.276 -3.714 16.938 1.00 89.81 101 GLU A N 1
ATOM 822 C CA . GLU A 1 101 ? -16.527 -2.648 16.260 1.00 89.81 101 GLU A CA 1
ATOM 823 C C . GLU A 1 101 ? -15.013 -2.916 16.238 1.00 89.81 101 GLU A C 1
ATOM 825 O O . GLU A 1 101 ? -14.345 -2.714 15.216 1.00 89.81 101 GLU A O 1
ATOM 830 N N . LEU A 1 102 ? -14.447 -3.437 17.330 1.00 93.06 102 LEU A N 1
ATOM 831 C CA . LEU A 1 102 ? -13.039 -3.843 17.377 1.00 93.06 102 LEU A CA 1
ATOM 832 C C . LEU A 1 102 ? -12.740 -5.012 16.428 1.00 93.06 102 LEU A C 1
ATOM 834 O O . LEU A 1 102 ? -11.669 -5.071 15.820 1.00 93.06 102 LEU A O 1
ATOM 838 N N . MET A 1 103 ? -13.677 -5.942 16.260 1.00 93.25 103 MET A N 1
ATOM 839 C CA . MET A 1 103 ? -13.524 -7.045 15.313 1.00 93.25 103 MET A CA 1
ATOM 840 C C . MET A 1 103 ? -13.599 -6.555 13.863 1.00 93.25 103 MET A C 1
ATOM 842 O O . MET A 1 103 ? -12.760 -6.959 13.054 1.00 93.25 103 MET A O 1
ATOM 846 N N . LEU A 1 104 ? -14.529 -5.649 13.548 1.00 94.88 104 LEU A N 1
ATOM 847 C CA . LEU A 1 104 ? -14.651 -5.030 12.222 1.00 94.88 104 LEU A CA 1
ATOM 848 C C . LEU A 1 104 ? -13.426 -4.177 11.869 1.00 94.88 104 LEU A C 1
ATOM 850 O O . LEU A 1 104 ? -12.862 -4.301 10.782 1.00 94.88 104 LEU A O 1
ATOM 854 N N . SER A 1 105 ? -12.953 -3.347 12.799 1.00 94.00 105 SER A N 1
ATOM 855 C CA . SER A 1 105 ? -11.733 -2.559 12.588 1.00 94.00 105 SER A CA 1
ATOM 856 C C . SER A 1 105 ? -10.508 -3.454 12.402 1.00 94.00 105 SER A C 1
ATOM 858 O O . SER A 1 105 ? -9.657 -3.170 11.558 1.00 94.00 105 SER A O 1
ATOM 860 N N . ARG A 1 106 ? -10.436 -4.594 13.101 1.00 94.94 106 ARG A N 1
ATOM 861 C CA . ARG A 1 106 ? -9.376 -5.588 12.894 1.00 94.94 106 ARG A CA 1
ATOM 862 C C . ARG A 1 106 ? -9.426 -6.220 11.503 1.00 94.94 106 ARG A C 1
ATOM 864 O O . ARG A 1 106 ? -8.361 -6.443 10.924 1.00 94.94 106 ARG A O 1
ATOM 871 N N . THR A 1 107 ? -10.602 -6.556 10.971 1.00 95.25 107 THR A N 1
ATOM 872 C CA . THR A 1 107 ? -10.705 -7.105 9.607 1.00 95.25 107 THR A CA 1
ATOM 873 C C . THR A 1 107 ? -10.352 -6.049 8.569 1.00 95.25 107 THR A C 1
ATOM 875 O O . THR A 1 107 ? -9.513 -6.318 7.711 1.00 95.25 107 THR A O 1
ATOM 878 N N . MET A 1 108 ? -10.859 -4.823 8.720 1.00 94.81 108 MET A N 1
ATOM 879 C CA . MET A 1 108 ? -10.496 -3.699 7.851 1.00 94.81 108 MET A CA 1
ATOM 880 C C . MET A 1 108 ? -8.988 -3.422 7.876 1.00 94.81 108 MET A C 1
ATOM 882 O O . MET A 1 108 ? -8.369 -3.261 6.828 1.00 94.81 108 MET A O 1
ATOM 886 N N . ALA A 1 109 ? -8.350 -3.443 9.049 1.00 94.69 109 ALA A N 1
ATOM 887 C CA . ALA A 1 109 ? -6.906 -3.242 9.164 1.00 94.69 109 ALA A CA 1
ATOM 888 C C . ALA A 1 109 ? -6.098 -4.326 8.428 1.00 94.69 109 ALA A C 1
ATOM 890 O O . ALA A 1 109 ? -5.059 -4.030 7.831 1.00 94.69 109 A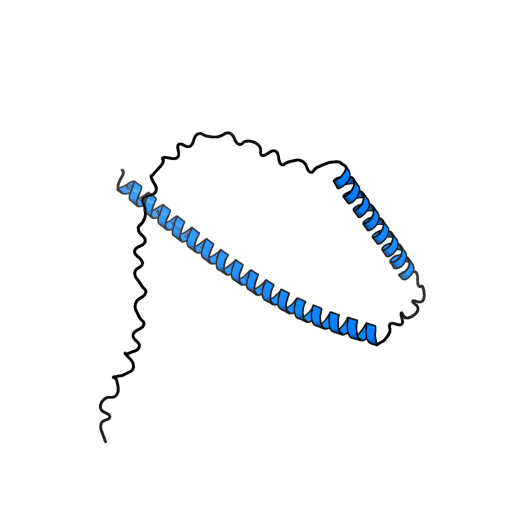LA A O 1
ATOM 891 N N . LYS A 1 110 ? -6.570 -5.581 8.433 1.00 96.31 110 LYS A N 1
ATOM 892 C CA . LYS A 1 110 ? -5.949 -6.661 7.651 1.00 96.31 110 LYS A CA 1
ATOM 893 C C . LYS A 1 110 ? -6.093 -6.423 6.151 1.00 96.31 110 LYS A C 1
ATOM 895 O O . LYS A 1 110 ? -5.098 -6.528 5.440 1.00 96.31 110 LYS A O 1
ATOM 900 N N . GLU A 1 111 ? -7.282 -6.055 5.686 1.00 95.44 111 GLU A N 1
ATOM 901 C CA . GLU A 1 111 ? -7.535 -5.753 4.271 1.00 95.44 111 GLU A CA 1
ATOM 902 C C . GLU A 1 111 ? -6.687 -4.573 3.781 1.00 95.44 111 GLU A C 1
ATOM 904 O O . GLU A 1 111 ? -6.056 -4.658 2.728 1.00 95.44 111 GLU A O 1
ATOM 909 N N . VAL A 1 112 ? -6.581 -3.507 4.581 1.00 96.12 112 VAL A N 1
ATOM 910 C CA . VAL A 1 112 ? -5.709 -2.359 4.291 1.00 96.12 112 VAL A CA 1
ATOM 911 C C . VAL A 1 112 ? -4.241 -2.785 4.240 1.00 96.12 112 VAL A C 1
ATOM 913 O O . VAL A 1 112 ? -3.510 -2.356 3.349 1.00 96.12 112 VAL A O 1
ATOM 916 N N . SER A 1 113 ? -3.798 -3.662 5.144 1.00 94.44 113 SER A N 1
ATOM 917 C CA . SER A 1 113 ? -2.433 -4.199 5.113 1.00 94.44 113 SER A CA 1
ATOM 918 C C . SER A 1 113 ? -2.161 -5.009 3.842 1.00 94.44 113 SER A C 1
ATOM 920 O O . SER A 1 113 ? -1.104 -4.858 3.227 1.00 94.44 113 SER A O 1
ATOM 922 N N . GLU A 1 114 ? -3.104 -5.846 3.413 1.00 95.94 114 GLU A N 1
ATOM 923 C CA . GLU A 1 114 ? -2.988 -6.604 2.165 1.00 95.94 114 GLU A CA 1
ATOM 924 C C . GLU A 1 114 ? -2.996 -5.692 0.933 1.00 95.94 114 GLU A C 1
ATOM 926 O O . GLU A 1 114 ? -2.167 -5.867 0.036 1.00 95.94 114 GLU A O 1
ATOM 931 N N . ALA A 1 115 ? -3.868 -4.684 0.900 1.00 95.81 115 ALA A N 1
ATOM 932 C CA . ALA A 1 115 ? -3.897 -3.686 -0.164 1.00 95.81 115 ALA A CA 1
ATOM 933 C C . ALA A 1 115 ? -2.578 -2.898 -0.234 1.00 95.81 115 ALA A C 1
ATOM 935 O O . ALA A 1 115 ? -2.016 -2.728 -1.317 1.00 95.81 115 ALA A O 1
ATOM 936 N N . ALA A 1 116 ? -2.028 -2.492 0.914 1.00 95.50 116 ALA A N 1
ATOM 937 C CA . ALA A 1 116 ? -0.735 -1.818 0.989 1.00 95.50 116 ALA A CA 1
ATOM 938 C C . ALA A 1 116 ? 0.408 -2.699 0.460 1.00 95.50 116 ALA A C 1
ATOM 940 O O . ALA A 1 116 ? 1.265 -2.208 -0.276 1.00 95.50 116 ALA A O 1
ATOM 941 N N . LYS A 1 117 ? 0.406 -4.005 0.761 1.00 96.75 117 LYS A N 1
ATOM 942 C CA . LYS A 1 117 ? 1.388 -4.950 0.196 1.00 96.75 117 LYS A CA 1
ATOM 943 C C . LYS A 1 117 ? 1.302 -5.011 -1.329 1.00 96.75 117 LYS A C 1
ATOM 945 O O . LYS A 1 117 ? 2.325 -4.854 -1.990 1.00 96.75 117 LYS A O 1
ATOM 950 N N . ARG A 1 118 ? 0.095 -5.138 -1.891 1.00 96.50 118 ARG A N 1
ATOM 951 C CA . ARG A 1 118 ? -0.117 -5.144 -3.353 1.00 96.50 118 ARG A CA 1
ATOM 952 C C . ARG A 1 118 ? 0.350 -3.844 -4.013 1.00 96.50 118 ARG A C 1
ATOM 954 O O . ARG A 1 118 ? 0.936 -3.871 -5.095 1.00 96.50 118 ARG A O 1
ATOM 961 N N . LEU A 1 119 ? 0.127 -2.700 -3.363 1.00 97.19 119 LEU A N 1
ATOM 962 C CA . LEU A 1 119 ? 0.615 -1.404 -3.846 1.00 97.19 119 LEU A CA 1
ATOM 963 C C . LEU A 1 119 ? 2.146 -1.339 -3.860 1.00 97.19 119 LEU A C 1
ATOM 965 O O . LEU A 1 119 ? 2.726 -0.847 -4.828 1.00 97.19 119 LEU A O 1
ATOM 969 N N . ILE A 1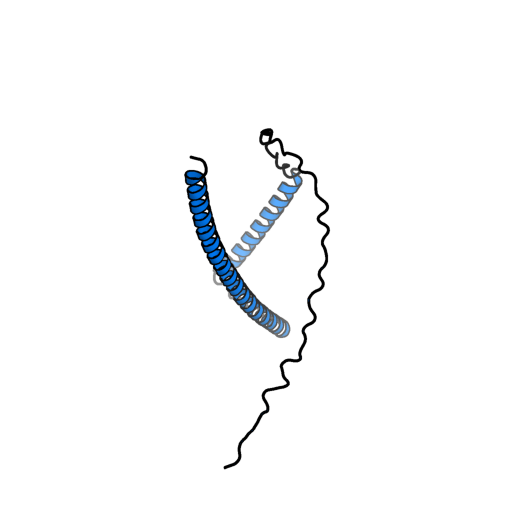 120 ? 2.807 -1.861 -2.825 1.00 97.00 120 ILE A N 1
ATOM 970 C CA . ILE A 1 120 ? 4.274 -1.935 -2.772 1.00 97.00 120 ILE A CA 1
ATOM 971 C C . ILE A 1 120 ? 4.809 -2.825 -3.900 1.00 97.00 120 ILE A C 1
ATOM 973 O O . ILE A 1 120 ? 5.713 -2.402 -4.618 1.00 97.00 120 ILE A O 1
ATOM 977 N N . GLU A 1 121 ? 4.220 -4.004 -4.105 1.00 96.44 121 GLU A N 1
ATOM 978 C CA . GLU A 1 121 ? 4.594 -4.921 -5.190 1.00 96.44 121 GLU A CA 1
ATOM 979 C C . GLU A 1 121 ? 4.432 -4.271 -6.571 1.00 96.44 121 GLU A C 1
ATOM 981 O O . GLU A 1 121 ? 5.329 -4.357 -7.412 1.00 96.44 121 GLU A O 1
ATOM 986 N N . THR A 1 122 ? 3.321 -3.559 -6.785 1.00 97.31 122 THR A N 1
ATOM 987 C CA . THR A 1 122 ? 3.053 -2.828 -8.034 1.00 97.31 122 THR A CA 1
ATOM 988 C C . THR A 1 122 ? 4.092 -1.735 -8.263 1.00 97.31 122 THR A C 1
ATOM 990 O O . THR A 1 122 ? 4.656 -1.630 -9.353 1.00 97.31 122 THR A O 1
ATOM 993 N N . ARG A 1 123 ? 4.407 -0.954 -7.223 1.00 96.75 123 ARG A N 1
ATOM 994 C CA . ARG A 1 123 ? 5.440 0.087 -7.286 1.00 96.75 123 ARG A CA 1
ATOM 995 C C . ARG A 1 123 ? 6.813 -0.501 -7.605 1.00 96.75 123 ARG A C 1
ATOM 997 O O . ARG A 1 123 ? 7.570 0.094 -8.370 1.00 96.75 123 ARG A O 1
ATOM 1004 N N . ASP A 1 124 ? 7.156 -1.650 -7.032 1.00 97.44 124 ASP A N 1
ATOM 1005 C CA . ASP A 1 124 ? 8.440 -2.304 -7.294 1.00 97.44 124 ASP A CA 1
ATOM 1006 C C . ASP A 1 124 ? 8.535 -2.846 -8.721 1.00 97.44 124 ASP A C 1
ATOM 1008 O O . ASP A 1 124 ? 9.593 -2.743 -9.347 1.00 97.44 124 ASP A O 1
ATOM 1012 N N . LEU A 1 125 ? 7.435 -3.367 -9.266 1.00 97.50 125 LEU A N 1
ATOM 1013 C CA . LEU A 1 125 ? 7.362 -3.789 -10.661 1.00 97.50 125 LEU A CA 1
ATOM 1014 C C . LEU A 1 125 ? 7.529 -2.596 -11.613 1.00 97.50 125 LEU A C 1
ATOM 1016 O O . LEU A 1 125 ? 8.399 -2.636 -12.482 1.00 97.50 125 LEU A O 1
ATOM 1020 N N . GLN A 1 126 ? 6.801 -1.502 -11.373 1.00 96.62 126 GLN A N 1
ATOM 1021 C CA . GLN A 1 126 ? 6.940 -0.257 -12.139 1.00 96.62 126 GLN A CA 1
ATOM 1022 C C . GLN A 1 126 ? 8.368 0.295 -12.093 1.00 96.62 126 GLN A C 1
ATOM 1024 O O . GLN A 1 126 ? 8.907 0.732 -13.110 1.00 96.62 126 GLN A O 1
ATOM 1029 N N . ARG A 1 127 ? 9.024 0.245 -10.928 1.00 97.56 127 ARG A N 1
ATOM 1030 C CA . ARG A 1 127 ? 10.416 0.687 -10.789 1.00 97.56 127 ARG A CA 1
ATOM 1031 C C . ARG A 1 127 ? 11.369 -0.151 -11.643 1.00 97.56 127 ARG A C 1
ATOM 1033 O O . ARG A 1 127 ? 12.241 0.412 -12.301 1.00 97.56 127 ARG A O 1
ATOM 1040 N N . ARG A 1 128 ? 11.201 -1.476 -11.665 1.00 97.44 128 ARG A N 1
ATOM 1041 C CA . ARG A 1 128 ? 12.012 -2.369 -12.515 1.00 97.44 128 ARG A CA 1
ATOM 1042 C C . ARG A 1 128 ? 11.789 -2.093 -13.996 1.00 97.44 128 ARG A C 1
ATOM 1044 O O . ARG A 1 128 ? 12.749 -2.082 -14.764 1.00 97.44 128 ARG A O 1
ATOM 1051 N N . GLU A 1 129 ? 10.543 -1.866 -14.398 1.00 96.94 129 GLU A N 1
ATOM 1052 C CA . GLU A 1 129 ? 10.226 -1.475 -15.771 1.00 96.94 129 GLU A CA 1
ATOM 1053 C C . GLU A 1 129 ? 10.911 -0.158 -16.128 1.00 96.94 129 GLU A C 1
ATOM 1055 O O . GLU A 1 129 ? 11.620 -0.102 -17.129 1.00 96.94 129 GLU A O 1
ATOM 1060 N N . TYR A 1 130 ? 10.814 0.861 -15.274 1.00 97.50 130 TYR A N 1
ATOM 1061 C CA . TYR A 1 130 ? 11.494 2.137 -15.488 1.00 97.50 130 TYR A CA 1
ATOM 1062 C C . TYR A 1 130 ? 13.016 1.979 -15.636 1.00 97.50 130 TYR A C 1
ATOM 1064 O O . TYR A 1 130 ? 13.613 2.532 -16.559 1.00 97.50 130 TYR A O 1
ATOM 1072 N N . GLU A 1 131 ? 13.652 1.170 -14.786 1.00 97.25 131 GLU A N 1
ATOM 1073 C CA . GLU A 1 131 ? 15.087 0.876 -14.892 1.00 97.25 131 GLU A CA 1
ATOM 1074 C C . GLU A 1 131 ? 15.446 0.180 -16.216 1.00 97.25 131 GLU A C 1
ATOM 1076 O O . GLU A 1 131 ? 16.495 0.464 -16.806 1.00 97.25 131 GLU A O 1
ATOM 1081 N N . ASN A 1 132 ? 14.586 -0.710 -16.714 1.00 97.56 132 ASN A N 1
ATOM 1082 C CA . ASN A 1 132 ? 14.773 -1.354 -18.015 1.00 97.56 132 ASN A CA 1
ATOM 1083 C C . ASN A 1 132 ? 14.627 -0.351 -19.163 1.00 97.56 132 ASN A C 1
ATOM 1085 O O . ASN A 1 132 ? 15.491 -0.304 -20.039 1.00 97.56 132 ASN A O 1
ATOM 1089 N N . TRP A 1 133 ? 13.594 0.491 -19.126 1.00 97.75 133 TRP A N 1
ATOM 1090 C CA . TRP A 1 133 ? 13.393 1.562 -20.102 1.00 97.75 133 TRP A CA 1
ATOM 1091 C C . TRP A 1 133 ? 14.582 2.520 -20.131 1.00 97.75 133 TRP A C 1
ATOM 1093 O O . TRP A 1 133 ? 15.090 2.830 -21.207 1.00 97.75 133 TRP A O 1
ATOM 1103 N N . GLN A 1 134 ? 15.096 2.919 -18.967 1.00 97.38 134 GLN A N 1
ATOM 1104 C CA . GLN A 1 134 ? 16.281 3.766 -18.865 1.00 97.38 134 GLN A CA 1
ATOM 1105 C C . GLN A 1 134 ? 17.502 3.114 -19.533 1.00 97.38 134 GLN A C 1
ATOM 1107 O O . GLN A 1 134 ? 18.216 3.775 -20.288 1.00 97.38 134 GLN A O 1
ATOM 1112 N N . LYS A 1 135 ? 17.739 1.815 -19.308 1.00 97.19 135 LYS A N 1
ATOM 1113 C CA . LYS A 1 135 ? 18.836 1.081 -19.967 1.00 97.19 135 LYS A CA 1
ATOM 1114 C C . LYS A 1 135 ? 18.662 1.036 -21.484 1.00 97.19 135 LYS A C 1
ATOM 1116 O O . LYS A 1 135 ? 19.623 1.301 -22.205 1.00 97.19 135 LYS A O 1
ATOM 1121 N N . SER A 1 136 ? 17.457 0.735 -21.964 1.00 97.12 136 SER A N 1
ATOM 1122 C CA . SER A 1 136 ? 17.149 0.702 -23.397 1.00 97.12 136 SER A CA 1
ATOM 1123 C C . SER A 1 136 ? 17.331 2.068 -24.053 1.00 97.12 136 SER A C 1
ATOM 1125 O O . SER A 1 136 ? 17.917 2.162 -25.128 1.00 97.12 136 SER A O 1
ATOM 1127 N N . LEU A 1 137 ? 16.893 3.138 -23.392 1.00 97.25 137 LEU A N 1
ATOM 1128 C CA . LEU A 1 137 ? 16.990 4.501 -23.910 1.00 97.25 137 LEU A CA 1
ATOM 1129 C C . LEU A 1 137 ? 18.450 4.974 -23.965 1.00 97.25 137 LEU A C 1
ATOM 1131 O O . LEU A 1 137 ? 18.863 5.570 -24.957 1.00 97.25 137 LEU A O 1
ATOM 1135 N N . LEU A 1 138 ? 19.264 4.613 -22.967 1.00 96.88 138 LEU A N 1
ATOM 1136 C CA . LEU A 1 138 ? 20.712 4.841 -22.997 1.00 96.88 138 LEU A CA 1
ATOM 1137 C C . LEU A 1 138 ? 21.408 4.069 -24.128 1.00 96.88 138 LEU A C 1
ATOM 1139 O O . LEU A 1 138 ? 22.345 4.587 -24.735 1.00 96.88 138 LEU A O 1
ATOM 1143 N N . ASP A 1 139 ? 20.981 2.841 -24.426 1.00 97.25 139 ASP A N 1
ATOM 1144 C CA . ASP A 1 139 ? 21.523 2.070 -25.551 1.00 97.25 139 ASP A CA 1
ATOM 1145 C C . ASP A 1 139 ? 21.142 2.691 -26.904 1.00 97.25 139 ASP A C 1
ATOM 1147 O O . ASP A 1 139 ? 21.998 2.880 -27.771 1.00 97.25 139 ASP A O 1
ATOM 1151 N N . VAL A 1 140 ? 19.881 3.102 -27.063 1.00 97.19 140 VAL A N 1
ATOM 1152 C CA . VAL A 1 140 ? 19.415 3.837 -28.250 1.00 97.19 140 VAL A CA 1
ATOM 1153 C C . VAL A 1 140 ? 20.187 5.145 -28.417 1.00 97.19 140 VAL A C 1
ATOM 1155 O O . VAL A 1 140 ? 20.660 5.430 -29.515 1.00 97.19 140 VAL A O 1
ATOM 1158 N N . GLN A 1 141 ? 20.400 5.905 -27.340 1.00 96.81 141 GLN A N 1
ATOM 1159 C CA . GLN A 1 141 ? 21.203 7.128 -27.370 1.00 96.81 141 GLN A CA 1
ATOM 1160 C C . GLN A 1 141 ? 22.638 6.848 -27.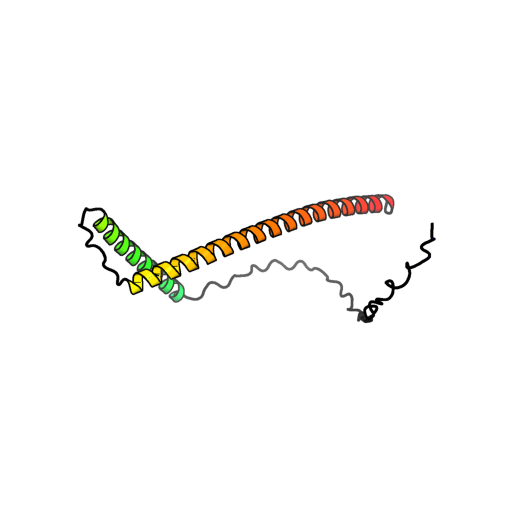837 1.00 96.81 141 GLN A C 1
ATOM 1162 O O . GLN A 1 141 ? 23.147 7.550 -28.710 1.00 96.81 141 GLN A O 1
ATOM 1167 N N . LYS A 1 142 ? 23.296 5.810 -27.303 1.00 96.00 142 LYS A N 1
ATOM 1168 C CA . LYS A 1 142 ? 24.650 5.420 -27.737 1.00 96.00 142 LYS A CA 1
ATOM 1169 C C . LYS A 1 142 ? 24.690 5.067 -29.223 1.00 96.00 142 LYS A C 1
ATOM 1171 O O . LYS A 1 142 ? 25.609 5.495 -29.920 1.00 96.00 142 LYS A O 1
ATOM 1176 N N . LYS A 1 143 ? 23.695 4.319 -29.707 1.00 95.69 143 LYS A N 1
ATOM 1177 C CA . LYS A 1 143 ? 23.564 3.951 -31.125 1.00 95.69 143 LYS A CA 1
ATOM 1178 C C . LYS A 1 143 ? 23.333 5.174 -32.008 1.00 95.69 143 LYS A C 1
ATOM 1180 O O . LYS A 1 143 ? 23.988 5.290 -33.037 1.00 95.69 143 LYS A O 1
ATOM 1185 N N . LEU A 1 144 ? 22.477 6.106 -31.593 1.00 95.50 144 LEU A N 1
ATOM 1186 C CA . LEU A 1 144 ? 22.244 7.361 -32.311 1.00 95.50 144 LEU A CA 1
ATOM 1187 C C . LEU A 1 144 ? 23.514 8.210 -32.391 1.00 95.50 144 LEU A C 1
ATOM 1189 O O . LEU A 1 144 ? 23.877 8.634 -33.480 1.00 95.50 144 LEU A O 1
ATOM 1193 N N . ILE A 1 145 ? 24.240 8.378 -31.281 1.00 94.62 145 ILE A N 1
ATOM 1194 C CA . ILE A 1 145 ? 25.531 9.091 -31.268 1.00 94.62 145 ILE A CA 1
ATOM 1195 C C . ILE A 1 145 ? 26.544 8.413 -32.201 1.00 94.62 145 ILE A C 1
ATOM 1197 O O . ILE A 1 145 ? 27.344 9.081 -32.850 1.00 94.62 145 ILE A O 1
ATOM 1201 N N . PHE A 1 146 ? 26.552 7.081 -32.259 1.00 94.56 146 PHE A N 1
ATOM 1202 C CA . PHE A 1 146 ? 27.434 6.342 -33.159 1.00 94.56 146 PHE A CA 1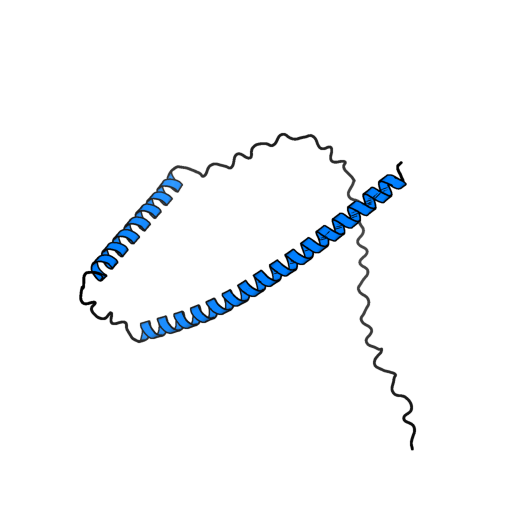
ATOM 1203 C C . PHE A 1 146 ? 27.075 6.565 -34.633 1.00 94.56 146 PHE A C 1
ATOM 1205 O O . PHE A 1 146 ? 27.966 6.834 -35.435 1.00 94.56 146 PHE A O 1
ATOM 1212 N N . VAL A 1 147 ? 25.787 6.494 -34.978 1.00 95.62 147 VAL A N 1
ATOM 1213 C CA . VAL A 1 147 ? 25.292 6.783 -36.333 1.00 95.62 147 VAL A CA 1
ATOM 1214 C C . VAL A 1 147 ? 25.614 8.223 -36.730 1.00 95.62 147 VAL A C 1
ATOM 1216 O O . VAL A 1 147 ? 26.135 8.442 -37.820 1.00 95.62 147 VAL A O 1
ATOM 1219 N N . ASP A 1 148 ? 25.387 9.180 -35.831 1.00 94.12 148 ASP A N 1
ATOM 1220 C CA . ASP A 1 148 ? 25.697 10.598 -36.027 1.00 94.12 148 ASP A CA 1
ATOM 1221 C C . ASP A 1 148 ? 27.185 10.814 -36.351 1.00 94.12 148 ASP A C 1
ATOM 1223 O O . ASP A 1 148 ? 27.532 11.392 -37.379 1.00 94.12 148 ASP A O 1
ATOM 1227 N N . LYS A 1 149 ? 28.081 10.209 -35.559 1.00 92.69 149 LYS A N 1
ATOM 1228 C CA . LYS A 1 149 ? 29.536 10.245 -35.797 1.00 92.69 149 LYS A CA 1
ATOM 1229 C C . LYS A 1 149 ? 29.983 9.606 -37.114 1.00 92.69 149 LYS A C 1
ATOM 1231 O O . LYS A 1 149 ? 31.074 9.922 -37.582 1.00 92.69 149 LYS A O 1
ATOM 1236 N N . ILE A 1 150 ? 29.219 8.661 -37.662 1.00 92.88 150 ILE A N 1
ATOM 1237 C CA . ILE A 1 150 ? 29.547 7.997 -38.932 1.00 92.88 150 ILE A CA 1
ATOM 1238 C C . ILE A 1 150 ? 29.029 8.802 -40.119 1.00 92.88 150 ILE A C 1
ATOM 1240 O O . ILE A 1 150 ? 29.741 8.930 -41.112 1.00 92.88 150 ILE A O 1
ATOM 1244 N N . LEU A 1 151 ? 27.795 9.301 -40.034 1.00 86.75 151 LEU A N 1
ATOM 1245 C CA . LEU A 1 151 ? 27.116 9.958 -41.149 1.00 86.75 151 LEU A CA 1
ATOM 1246 C C . LEU A 1 151 ? 27.497 11.433 -41.303 1.00 86.75 151 LEU A C 1
ATOM 1248 O O . LEU A 1 151 ? 27.506 11.923 -42.428 1.00 86.75 151 LEU A O 1
ATOM 1252 N N . PHE A 1 152 ? 27.817 12.126 -40.208 1.00 85.44 152 PHE A N 1
ATOM 1253 C CA . PHE A 1 152 ? 28.060 13.575 -40.198 1.00 85.44 152 PHE A CA 1
ATOM 1254 C C . PHE A 1 152 ? 29.508 13.951 -39.852 1.00 85.44 152 PHE A C 1
ATOM 1256 O O . PHE A 1 152 ? 29.762 15.033 -39.323 1.00 85.44 152 PHE A O 1
ATOM 1263 N N . ARG A 1 153 ? 30.460 13.056 -40.139 1.00 55.53 153 ARG A N 1
ATOM 1264 C CA . ARG A 1 153 ? 31.894 13.350 -40.025 1.00 55.53 153 ARG A CA 1
ATOM 1265 C C . ARG A 1 153 ? 32.378 14.313 -41.105 1.00 55.53 153 ARG A C 1
ATOM 1267 O O . ARG A 1 153 ? 31.986 14.121 -42.275 1.00 55.53 153 ARG A O 1
#

Secondary structure (DSSP, 8-state):
---------SS----PPPPP-------------------------PPPPP-HHHHHHHHHHHHHHHHHHHHHHHHHHHHHT----------HHHHHHHHHHHHHHHHHHHHHHHHHHHHHHHHHHHHHHHHHHHHHHHHHHHHHHHHHHHH--

Mean predicted aligned error: 22.27 Å

Solvent-accessible surface area (backbone atoms only — not comparable to full-atom values): 9811 Å² total; per-residue (Å²): 140,80,86,89,76,84,88,90,76,88,85,88,78,78,83,74,79,79,80,83,84,76,82,75,77,76,75,81,74,79,89,73,81,82,78,82,67,88,72,76,82,73,76,78,75,72,78,74,80,73,63,72,65,58,58,48,53,52,50,53,49,54,52,50,52,50,49,52,53,48,53,51,47,52,55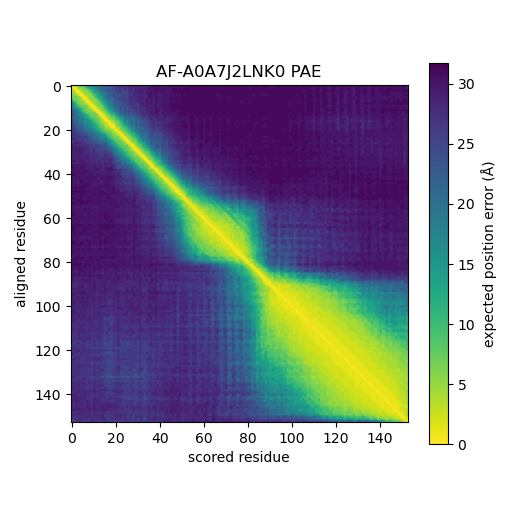,51,51,54,58,69,73,72,55,84,74,71,81,83,84,68,58,68,68,62,51,50,52,52,50,51,52,52,52,52,52,51,51,51,53,50,52,52,51,53,52,50,49,53,50,51,53,52,52,53,50,54,50,53,51,51,55,50,52,52,52,52,51,53,50,52,48,54,51,50,55,51,50,47,60,67,75,71,107

Sequence (153 aa):
MIFFRKKAREVAALEVPPPPEEEIEIKAIPKEEIKVKPEEIEKIEVPAPPAPETKSKLREMEEIERKIVEEEKEEFEALKEHKVVKPVFVRLETYSAAIEELMLSRTMAKEVSEAAKRLIETRDLQRREYENWQKSLLDVQKKLIFVDKILFR

Radius of gyration: 35.82 Å; Cα contacts (8 Å, |Δi|>4): 4; chains: 1; bounding box: 56×90×85 Å

Foldseek 3Di:
DDDDDDDPDPPPPPPDDDDDPDPPPPPDDDDDDPPDDPDDPDPPPPPDPDDPVVVVVVVVVVVVVVVVVVVVVVVVVVVVPDDPPDPPDDDPVVVVVVVVVVVVVVVVVVVVVVVVVVVVVVVVVVVVVVVVVVVVVVVVVVVVVVVCVVPVD